Protein AF-A0A6B3FRL1-F1 (afdb_monomer_lite)

Radius of gyration: 15.66 Å; chains: 1; bounding box: 33×40×30 Å

Secondary structure (DSSP, 8-state):
--HHHHHHH--S-PPP------HHHHHHHHHHHHTTSPP--TTS---GGGSS-GGG--GGG----SSEEEEE-TTSPTTS-EEEEEETTEEPP-

Foldseek 3Di:
DDPCVVCVVPVDPDDDDDDDDALVRVLQLQLQLLQQFAQDAVPDDDDPVRGGCHVNDDPVSHDDDPQWDWAAQSNDPRPPGTPPTGGPNHHGDD

Sequence (94 aa):
VTIKDAAGLYPFENTLEARLITGAQLKDYLEYSARYYVRTAAGGPVDTAKLTNADGIPDYNYDAVSGVTYEIDIAQPAGSRIVGLSFEGKAIDP

Structure (mmCIF, N/CA/C/O backbone):
data_AF-A0A6B3FRL1-F1
#
_entry.id   AF-A0A6B3FRL1-F1
#
loop_
_atom_site.group_PDB
_atom_site.id
_atom_site.type_symbol
_atom_site.label_atom_id
_atom_site.label_alt_id
_atom_site.label_comp_id
_atom_site.label_asym_id
_atom_site.label_entity_id
_atom_site.label_seq_id
_atom_site.pdbx_PDB_ins_code
_atom_site.Cartn_x
_atom_site.Cartn_y
_atom_site.Cartn_z
_atom_site.occupancy
_atom_site.B_iso_or_equiv
_atom_site.auth_seq_id
_atom_site.auth_comp_id
_atom_site.auth_asym_id
_atom_site.auth_atom_id
_atom_site.pdbx_PDB_model_num
ATOM 1 N N . VAL A 1 1 ? 13.780 17.130 15.580 1.00 79.00 1 VAL A N 1
ATOM 2 C CA . VAL A 1 1 ? 12.567 17.380 14.778 1.00 79.00 1 VAL A CA 1
ATOM 3 C C . VAL A 1 1 ? 12.308 18.874 14.768 1.00 79.00 1 VAL A C 1
ATOM 5 O O . VAL A 1 1 ? 12.106 19.457 15.826 1.00 79.00 1 VAL A O 1
ATOM 8 N N . THR A 1 2 ? 12.406 19.493 13.599 1.00 90.88 2 THR A N 1
ATOM 9 C CA . THR A 1 2 ? 12.194 20.923 13.338 1.00 90.88 2 THR A CA 1
ATOM 10 C C . THR A 1 2 ? 10.958 21.128 12.453 1.00 90.88 2 THR A C 1
ATOM 12 O O . THR A 1 2 ? 10.456 20.172 11.865 1.00 90.88 2 THR A O 1
ATOM 15 N N . ILE A 1 3 ? 10.481 22.373 12.301 1.00 84.56 3 ILE A N 1
ATOM 16 C CA . ILE A 1 3 ? 9.394 22.698 11.350 1.00 84.56 3 ILE A CA 1
ATOM 17 C C . ILE A 1 3 ? 9.780 22.282 9.922 1.00 84.56 3 ILE A C 1
ATOM 19 O O . ILE A 1 3 ? 8.949 21.764 9.184 1.00 84.56 3 ILE A O 1
ATOM 23 N N . LYS A 1 4 ? 11.057 22.444 9.553 1.00 87.12 4 LYS A N 1
ATOM 24 C CA . LYS A 1 4 ? 11.588 22.005 8.259 1.00 87.12 4 LYS A CA 1
ATOM 25 C C . LYS A 1 4 ? 11.528 20.483 8.103 1.00 87.12 4 LYS A C 1
ATOM 27 O O . LYS A 1 4 ? 11.191 20.016 7.023 1.00 87.12 4 LYS A O 1
ATOM 32 N N . ASP A 1 5 ? 11.818 19.728 9.163 1.00 87.31 5 ASP A N 1
ATOM 33 C CA . ASP A 1 5 ? 11.735 18.261 9.129 1.00 87.31 5 ASP A CA 1
ATOM 34 C C . ASP A 1 5 ? 10.279 17.803 8.947 1.00 87.31 5 ASP A C 1
ATOM 36 O O . ASP A 1 5 ? 10.011 16.901 8.161 1.00 87.31 5 ASP A O 1
ATOM 40 N N . ALA A 1 6 ? 9.330 18.458 9.629 1.00 79.69 6 ALA A N 1
ATOM 41 C CA . ALA A 1 6 ? 7.904 18.156 9.504 1.00 79.69 6 ALA A CA 1
ATOM 42 C C . ALA A 1 6 ? 7.355 18.505 8.107 1.00 79.69 6 ALA A C 1
ATOM 44 O O . ALA A 1 6 ? 6.694 17.678 7.485 1.00 79.69 6 ALA A O 1
ATOM 45 N N . A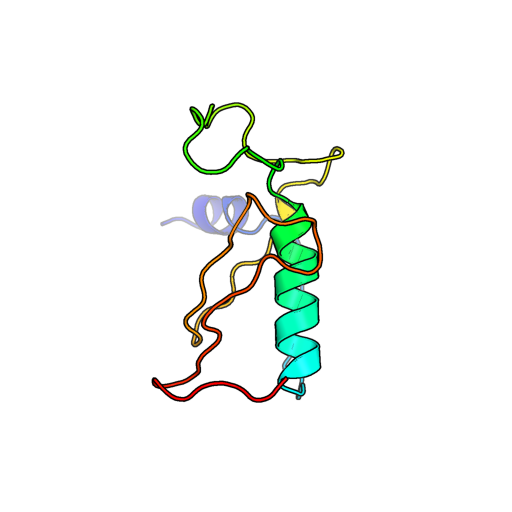LA A 1 7 ? 7.680 19.692 7.584 1.00 78.44 7 ALA A N 1
ATOM 46 C CA . ALA A 1 7 ? 7.277 20.115 6.240 1.00 78.44 7 ALA A CA 1
ATOM 47 C C . ALA A 1 7 ? 7.951 19.286 5.132 1.00 78.44 7 ALA A C 1
ATOM 49 O O . ALA A 1 7 ? 7.366 19.065 4.077 1.00 78.44 7 ALA A O 1
ATOM 50 N N . GLY A 1 8 ? 9.174 18.801 5.372 1.00 83.19 8 GLY A N 1
ATOM 51 C CA . GLY A 1 8 ? 9.861 17.881 4.467 1.00 83.19 8 GLY A CA 1
ATOM 52 C C . GLY A 1 8 ? 9.235 16.484 4.427 1.00 83.19 8 GLY A C 1
ATOM 53 O O . GLY A 1 8 ? 9.355 15.807 3.411 1.00 83.19 8 GLY A O 1
ATOM 54 N N . LEU A 1 9 ? 8.561 16.063 5.502 1.00 85.94 9 LEU A N 1
ATOM 55 C CA . LEU A 1 9 ? 7.876 14.771 5.574 1.00 85.94 9 LEU A CA 1
ATOM 56 C C . LEU A 1 9 ? 6.505 14.794 4.883 1.00 85.94 9 LEU A C 1
ATOM 58 O O . LEU A 1 9 ? 6.132 13.812 4.248 1.00 85.94 9 LEU A O 1
ATOM 62 N N . TYR A 1 10 ? 5.760 15.894 5.007 1.00 86.38 10 TYR A N 1
ATOM 63 C CA . TYR A 1 10 ? 4.426 16.036 4.421 1.00 86.38 10 TYR A CA 1
ATOM 64 C C . TYR A 1 10 ? 4.322 17.370 3.664 1.00 86.38 10 TYR A C 1
ATOM 66 O O . TYR A 1 10 ? 3.879 18.373 4.225 1.00 86.38 10 TYR A O 1
ATOM 74 N N . PRO A 1 11 ? 4.771 17.412 2.398 1.00 87.19 11 PRO A N 1
ATOM 75 C CA . PRO A 1 11 ? 4.895 18.659 1.645 1.00 87.19 11 PRO A CA 1
ATOM 76 C C . PRO A 1 11 ? 3.571 19.151 1.043 1.00 87.19 11 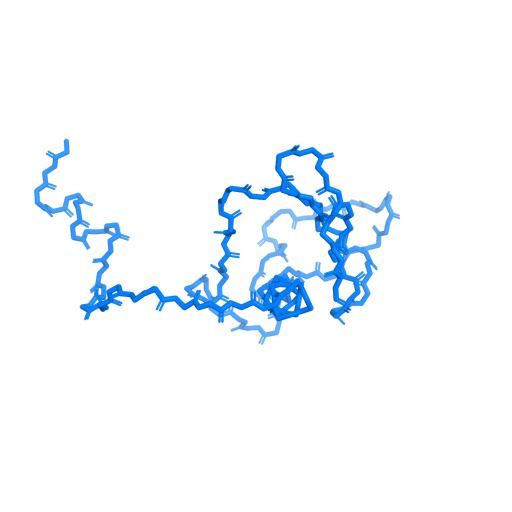PRO A C 1
ATOM 78 O O . PRO A 1 11 ? 3.525 20.245 0.485 1.00 87.19 11 PRO A O 1
ATOM 81 N N . PHE A 1 12 ? 2.509 18.344 1.113 1.00 89.06 12 PHE A N 1
ATOM 82 C CA . PHE A 1 12 ? 1.208 18.650 0.525 1.00 89.06 12 PHE A CA 1
ATOM 83 C C . PHE A 1 12 ? 0.239 19.198 1.574 1.00 89.06 12 PHE A C 1
ATOM 85 O O . PHE A 1 12 ? 0.157 18.683 2.684 1.00 89.06 12 PHE A O 1
ATOM 92 N N . GLU A 1 13 ? -0.562 20.194 1.206 1.00 91.31 13 GLU A N 1
ATOM 93 C CA . GLU A 1 13 ? -1.603 20.765 2.072 1.00 91.31 13 GLU A CA 1
ATOM 94 C C . GLU A 1 13 ? -2.882 19.901 2.079 1.00 91.31 13 GLU A C 1
ATOM 96 O O . GLU A 1 13 ? -3.988 20.388 1.853 1.00 91.31 13 GLU A O 1
ATOM 101 N N . ASN A 1 14 ? -2.740 18.591 2.304 1.00 92.25 14 ASN A N 1
ATOM 102 C CA . ASN A 1 14 ? -3.882 17.677 2.355 1.00 92.25 14 ASN A CA 1
ATOM 103 C C . ASN A 1 14 ? -4.629 17.798 3.690 1.00 92.25 14 ASN A C 1
ATOM 105 O O . ASN A 1 14 ? -4.030 17.976 4.752 1.00 92.25 14 ASN A O 1
ATOM 109 N N . THR A 1 15 ? -5.947 17.619 3.651 1.00 94.50 15 THR A N 1
ATOM 110 C CA . THR A 1 15 ? -6.791 17.499 4.847 1.00 94.50 15 THR A CA 1
ATOM 111 C C . THR A 1 15 ? -7.067 16.036 5.185 1.00 94.50 15 THR A C 1
ATOM 113 O O . THR A 1 15 ? -7.128 15.194 4.293 1.00 94.50 15 THR A O 1
ATOM 116 N N . LEU A 1 16 ? -7.295 15.737 6.466 1.00 94.38 16 LEU A N 1
ATOM 117 C CA . LEU A 1 16 ? -7.674 14.399 6.925 1.00 94.38 16 LEU A CA 1
ATOM 118 C C . LEU A 1 16 ? -9.193 14.233 6.989 1.00 94.38 16 LEU A C 1
ATOM 120 O O . LEU A 1 16 ? -9.911 15.143 7.406 1.00 94.38 16 LEU A O 1
ATOM 124 N N .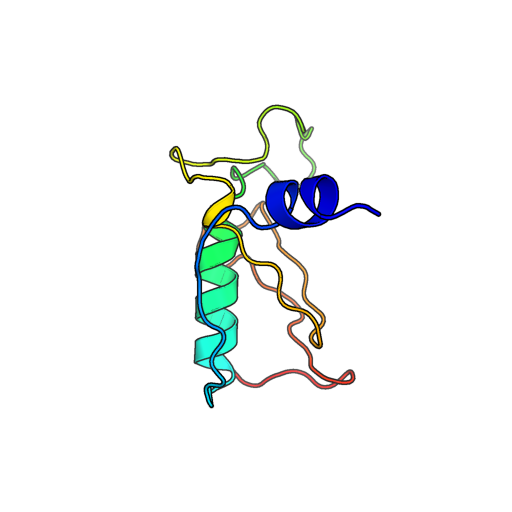 GLU A 1 17 ? -9.668 13.036 6.650 1.00 95.12 17 GLU A N 1
ATOM 125 C CA . GLU A 1 17 ? -11.072 12.660 6.766 1.00 95.12 17 GLU A CA 1
ATOM 126 C C . GLU A 1 17 ? -11.247 11.247 7.320 1.00 95.12 17 GLU A C 1
ATOM 128 O O . GLU A 1 17 ? -10.409 10.371 7.126 1.00 95.12 17 GLU A O 1
ATOM 133 N N . ALA A 1 18 ? -12.372 11.028 8.000 1.00 96.69 18 ALA A N 1
ATOM 134 C CA . ALA A 1 18 ? -12.821 9.701 8.389 1.00 96.69 18 ALA A CA 1
ATOM 135 C C . ALA A 1 18 ? -13.905 9.220 7.416 1.00 96.69 18 ALA A C 1
ATOM 137 O O . ALA A 1 18 ? -14.790 9.987 7.010 1.00 96.69 18 ALA A O 1
ATOM 138 N N . ARG A 1 19 ? -13.842 7.937 7.053 1.00 95.19 19 ARG A N 1
ATOM 139 C CA . ARG A 1 19 ? -14.811 7.263 6.184 1.00 95.19 19 ARG A CA 1
ATOM 140 C C . ARG A 1 19 ? -15.174 5.907 6.773 1.00 95.19 19 ARG A C 1
ATOM 142 O O . ARG A 1 19 ? -14.306 5.194 7.265 1.00 95.19 19 ARG A O 1
ATOM 149 N N . LEU A 1 20 ? -16.459 5.565 6.709 1.00 97.19 20 LEU A N 1
ATOM 150 C CA . LEU A 1 20 ? -16.925 4.208 6.970 1.00 97.19 20 LEU A CA 1
ATOM 151 C C . LEU A 1 20 ? -16.832 3.418 5.663 1.00 97.19 20 LEU A C 1
ATOM 153 O O . LEU A 1 20 ? -17.372 3.862 4.650 1.00 97.19 20 LEU A O 1
ATOM 157 N N . ILE A 1 21 ? -16.156 2.273 5.700 1.00 96.31 21 ILE A N 1
ATOM 158 C CA . ILE A 1 21 ? -15.945 1.395 4.546 1.00 96.31 21 ILE A CA 1
ATOM 159 C C . ILE A 1 21 ? -16.275 -0.053 4.913 1.00 96.31 21 ILE A C 1
ATOM 161 O O . ILE A 1 21 ? -16.200 -0.432 6.084 1.00 96.31 21 ILE A O 1
ATOM 165 N N . THR A 1 22 ? -16.642 -0.860 3.921 1.00 97.75 22 THR A N 1
ATOM 166 C CA . THR A 1 22 ? -16.780 -2.317 4.072 1.00 97.75 22 THR A CA 1
ATOM 167 C C . THR A 1 22 ? -15.419 -3.014 4.004 1.00 97.75 22 THR A C 1
ATOM 169 O O . THR A 1 22 ? -14.418 -2.415 3.599 1.00 97.75 22 THR A O 1
ATOM 172 N N . GLY A 1 23 ? -15.374 -4.301 4.361 1.00 96.81 23 GLY A N 1
ATOM 173 C CA . GLY A 1 23 ? -14.170 -5.115 4.193 1.00 96.81 23 GLY A CA 1
ATOM 174 C C . GLY A 1 23 ? -13.729 -5.226 2.731 1.00 96.81 23 GLY A C 1
ATOM 175 O O . GLY A 1 23 ? -12.541 -5.076 2.450 1.00 96.81 23 GLY A O 1
ATOM 176 N N . ALA A 1 24 ? -14.671 -5.371 1.792 1.00 97.81 24 ALA A N 1
ATOM 177 C CA . ALA A 1 24 ? -14.404 -5.397 0.352 1.00 97.81 24 ALA A CA 1
ATOM 178 C C . ALA A 1 24 ? -13.748 -4.103 -0.097 1.00 97.81 24 ALA A C 1
ATOM 180 O O . ALA A 1 24 ? -12.721 -4.139 -0.759 1.00 97.81 24 ALA A O 1
ATOM 181 N N . GLN A 1 25 ? -14.292 -2.959 0.317 1.00 98.00 25 GLN A N 1
ATOM 182 C CA . GLN A 1 25 ? -13.732 -1.659 -0.043 1.00 98.00 25 GLN A CA 1
ATOM 183 C C . GLN A 1 25 ? -12.316 -1.479 0.509 1.00 98.00 25 GLN A C 1
ATOM 185 O O . GLN A 1 25 ? -11.451 -0.952 -0.189 1.00 98.00 25 GLN A O 1
ATOM 190 N N . LEU A 1 26 ? -12.055 -1.947 1.734 1.00 97.62 26 LEU A N 1
ATOM 191 C CA . LEU A 1 26 ? -10.705 -1.950 2.293 1.00 97.62 26 LEU A CA 1
ATOM 192 C C . LEU A 1 26 ? -9.761 -2.845 1.479 1.00 97.62 26 LEU A C 1
ATOM 194 O O . LEU A 1 26 ? -8.650 -2.427 1.152 1.00 97.62 26 LEU A O 1
ATOM 198 N N . LYS A 1 27 ? -10.193 -4.063 1.136 1.00 97.88 27 LYS A N 1
ATOM 199 C CA . LYS A 1 27 ? -9.402 -4.993 0.323 1.00 97.88 27 LYS A CA 1
ATOM 200 C C . LYS A 1 27 ? -9.123 -4.415 -1.064 1.00 97.88 27 LYS A C 1
ATOM 202 O O . LYS A 1 27 ? -7.977 -4.445 -1.496 1.00 97.88 27 LYS A O 1
ATOM 207 N N . ASP A 1 28 ? -10.121 -3.838 -1.721 1.00 98.25 28 ASP A N 1
ATOM 208 C CA . ASP A 1 28 ? -9.987 -3.213 -3.039 1.00 98.25 28 ASP A CA 1
ATOM 209 C C . ASP A 1 28 ? -9.023 -2.023 -3.008 1.00 98.25 28 ASP A C 1
ATOM 211 O O . ASP A 1 28 ? -8.197 -1.865 -3.908 1.00 98.25 28 ASP A O 1
ATOM 215 N N . TYR A 1 29 ? -9.074 -1.206 -1.953 1.00 97.88 29 TYR A N 1
ATOM 216 C CA . TYR A 1 29 ? -8.134 -0.104 -1.764 1.00 97.88 29 TYR A CA 1
ATOM 217 C C . TYR A 1 29 ? -6.693 -0.598 -1.563 1.00 97.88 29 TYR A C 1
ATOM 219 O O . TYR A 1 29 ? -5.767 -0.088 -2.197 1.00 97.88 29 TYR A O 1
ATOM 227 N N . LEU A 1 30 ? -6.496 -1.638 -0.747 1.00 98.25 30 LEU A N 1
ATOM 228 C CA . LEU A 1 30 ? -5.187 -2.270 -0.566 1.00 98.25 30 LEU A CA 1
ATOM 229 C C . LEU A 1 30 ? -4.664 -2.892 -1.869 1.00 98.25 30 LEU A C 1
ATOM 231 O O . LEU A 1 30 ? -3.493 -2.721 -2.197 1.00 98.25 30 LEU A O 1
ATOM 235 N N . GLU A 1 31 ? -5.519 -3.558 -2.647 1.00 98.44 31 GLU A N 1
ATOM 236 C CA . GLU A 1 31 ? -5.174 -4.092 -3.972 1.00 98.44 31 GLU A CA 1
ATOM 237 C C . GLU A 1 31 ? -4.794 -2.979 -4.956 1.00 98.44 31 GLU A C 1
ATOM 239 O O . GLU A 1 31 ? -3.830 -3.108 -5.718 1.00 98.44 31 GLU A O 1
ATOM 244 N N . TYR A 1 32 ? -5.520 -1.857 -4.922 1.00 98.31 32 TYR A N 1
ATOM 245 C CA . TYR A 1 32 ? -5.219 -0.685 -5.735 1.00 98.31 32 TYR A CA 1
ATOM 246 C C . TYR A 1 32 ? -3.857 -0.082 -5.380 1.00 98.31 32 TYR A C 1
ATOM 248 O O . TYR A 1 32 ? -3.095 0.236 -6.298 1.00 98.31 32 TYR A O 1
ATOM 256 N N . SER A 1 33 ? -3.545 0.047 -4.087 1.00 98.38 33 SER A N 1
ATOM 257 C CA . SER A 1 33 ? -2.242 0.509 -3.592 1.00 98.38 33 SER A CA 1
ATOM 258 C C . SER A 1 33 ? -1.121 -0.469 -3.969 1.00 98.38 33 SER A C 1
ATOM 260 O O . SER A 1 33 ? -0.078 -0.078 -4.497 1.00 98.38 33 SER A O 1
ATOM 262 N N . ALA A 1 34 ? -1.365 -1.776 -3.823 1.00 98.38 34 ALA A N 1
ATOM 263 C CA . ALA A 1 34 ? -0.390 -2.829 -4.092 1.00 98.38 34 ALA A CA 1
ATOM 264 C C . ALA A 1 34 ? 0.089 -2.883 -5.549 1.00 98.38 34 ALA A C 1
ATOM 266 O O . ALA A 1 34 ? 1.143 -3.469 -5.802 1.00 98.38 34 ALA A O 1
ATOM 267 N N . ARG A 1 35 ? -0.620 -2.265 -6.510 1.00 97.88 35 ARG A N 1
ATOM 268 C CA . ARG A 1 35 ? -0.154 -2.094 -7.905 1.00 97.88 35 ARG A CA 1
ATOM 269 C C . ARG A 1 35 ? 1.196 -1.393 -8.002 1.00 97.88 35 ARG A C 1
ATOM 271 O O . ARG A 1 35 ? 1.887 -1.607 -8.986 1.00 97.88 35 ARG A O 1
ATOM 278 N N . TYR A 1 36 ? 1.568 -0.609 -6.992 1.00 98.44 36 TYR A N 1
ATOM 279 C CA . TYR A 1 36 ? 2.854 0.078 -6.892 1.00 98.44 36 TYR A CA 1
ATOM 280 C C . TYR A 1 36 ? 4.067 -0.839 -7.120 1.00 98.44 36 TYR A C 1
ATOM 282 O O . TYR A 1 36 ? 5.074 -0.407 -7.684 1.00 98.44 36 TYR A O 1
ATOM 290 N N . TYR A 1 37 ? 3.966 -2.111 -6.723 1.00 97.44 37 TYR A N 1
ATOM 291 C CA . TYR A 1 37 ? 5.055 -3.074 -6.856 1.00 97.44 37 TYR A CA 1
ATOM 292 C C . TYR A 1 37 ? 5.111 -3.743 -8.233 1.00 97.44 37 TYR A C 1
ATOM 294 O O . TYR A 1 37 ? 4.101 -4.224 -8.767 1.00 97.44 37 TYR A O 1
ATOM 302 N N . VAL A 1 38 ? 6.321 -3.861 -8.778 1.00 96.75 38 VAL A N 1
ATOM 303 C CA . VAL A 1 38 ? 6.601 -4.638 -9.988 1.00 96.75 38 VAL A CA 1
ATOM 304 C C . VAL A 1 38 ? 6.348 -6.113 -9.693 1.00 96.75 38 VAL A C 1
ATOM 306 O O . VAL A 1 38 ? 6.771 -6.639 -8.666 1.00 96.75 38 VAL A O 1
ATOM 309 N N . ARG A 1 39 ? 5.637 -6.798 -10.596 1.00 95.56 39 ARG A N 1
ATOM 310 C CA . ARG A 1 39 ? 5.360 -8.228 -10.440 1.00 95.56 39 ARG A CA 1
ATOM 311 C C . ARG A 1 39 ? 6.652 -9.030 -10.597 1.00 95.56 39 ARG A C 1
ATOM 313 O O . ARG A 1 39 ? 7.275 -8.985 -11.656 1.00 95.56 39 ARG A O 1
ATOM 320 N N . THR A 1 40 ? 7.009 -9.815 -9.587 1.00 93.62 40 THR A N 1
ATOM 321 C CA . THR A 1 40 ? 8.203 -10.675 -9.604 1.00 93.62 40 THR A CA 1
ATOM 322 C C . THR A 1 40 ? 7.810 -12.143 -9.538 1.00 93.62 40 THR A C 1
ATOM 324 O O . THR A 1 40 ? 6.855 -12.498 -8.859 1.00 93.62 40 THR A O 1
ATOM 327 N N . ALA A 1 41 ? 8.540 -13.026 -10.216 1.00 92.69 41 ALA A N 1
ATOM 328 C CA . ALA A 1 41 ? 8.261 -14.458 -10.133 1.00 92.69 41 ALA A CA 1
ATOM 329 C C . ALA A 1 41 ? 8.468 -14.989 -8.701 1.00 92.69 41 ALA A C 1
ATOM 331 O O . ALA A 1 41 ? 9.450 -14.640 -8.043 1.00 92.69 41 ALA A O 1
ATOM 332 N N . ALA A 1 42 ? 7.571 -15.866 -8.242 1.00 93.50 42 ALA A N 1
ATOM 333 C CA . ALA A 1 42 ? 7.713 -16.532 -6.950 1.00 93.50 42 ALA A CA 1
ATOM 334 C C . ALA A 1 42 ? 9.031 -17.327 -6.891 1.00 93.50 42 ALA A C 1
ATOM 336 O O . ALA A 1 42 ? 9.365 -18.056 -7.825 1.00 93.50 42 ALA A O 1
ATOM 337 N N . GLY A 1 43 ? 9.790 -17.164 -5.803 1.00 89.75 43 GLY A N 1
ATOM 338 C CA . GLY A 1 43 ? 11.097 -17.810 -5.615 1.00 89.75 43 GLY A CA 1
ATOM 339 C C . GLY A 1 43 ? 12.221 -17.291 -6.523 1.00 89.75 43 GLY A C 1
ATOM 340 O O . GLY A 1 43 ? 13.339 -17.798 -6.450 1.00 89.75 43 GLY A O 1
ATOM 341 N N . GLY A 1 44 ? 11.947 -16.297 -7.375 1.00 86.44 44 GLY A N 1
ATOM 342 C CA . GLY A 1 44 ? 12.952 -15.639 -8.202 1.00 86.44 44 GLY A CA 1
ATOM 343 C C . GLY A 1 44 ? 13.761 -14.590 -7.429 1.00 86.44 44 GLY A C 1
ATOM 344 O O . GLY A 1 44 ? 13.348 -14.149 -6.354 1.00 86.44 44 GLY A O 1
ATOM 345 N N . PRO A 1 45 ? 14.914 -14.156 -7.968 1.00 88.50 45 PRO A N 1
ATOM 346 C CA . PRO A 1 45 ? 15.662 -13.045 -7.395 1.00 88.50 45 PRO A CA 1
ATOM 347 C C . PRO A 1 45 ? 14.839 -11.750 -7.463 1.00 88.50 45 PRO A C 1
ATOM 349 O O . PRO A 1 45 ? 14.231 -11.444 -8.489 1.00 88.50 45 PRO A O 1
ATOM 352 N N . VAL A 1 46 ? 14.861 -10.976 -6.378 1.00 88.88 46 VAL A N 1
ATOM 353 C CA . VAL A 1 46 ? 14.202 -9.667 -6.289 1.00 88.88 46 VAL A CA 1
ATOM 354 C C . VAL A 1 46 ? 15.262 -8.573 -6.378 1.00 88.88 46 VAL A C 1
ATOM 356 O O . VAL A 1 46 ? 16.130 -8.471 -5.513 1.00 88.88 46 VAL A O 1
ATOM 359 N N . ASP A 1 47 ? 15.186 -7.748 -7.423 1.00 92.00 47 ASP A N 1
ATOM 360 C CA . ASP A 1 47 ? 15.985 -6.526 -7.549 1.00 92.00 47 ASP A CA 1
ATOM 361 C C . ASP A 1 47 ? 15.248 -5.379 -6.847 1.00 92.00 47 ASP A C 1
ATOM 363 O O . ASP A 1 47 ? 14.312 -4.792 -7.394 1.00 92.00 47 ASP A O 1
ATOM 367 N N . THR A 1 48 ? 15.656 -5.068 -5.616 1.00 91.00 48 THR A N 1
ATOM 368 C CA . THR A 1 48 ? 15.009 -4.037 -4.793 1.00 91.00 48 THR A CA 1
ATOM 369 C C . THR A 1 48 ? 15.103 -2.640 -5.402 1.00 91.00 48 THR A C 1
ATOM 371 O O . THR A 1 48 ? 14.237 -1.814 -5.129 1.00 91.00 48 THR A O 1
ATOM 374 N N . ALA A 1 49 ? 16.084 -2.380 -6.275 1.00 94.44 49 ALA A N 1
ATOM 375 C CA . ALA A 1 49 ? 16.227 -1.092 -6.953 1.00 94.44 49 ALA A CA 1
ATOM 376 C C . ALA A 1 49 ? 15.186 -0.870 -8.065 1.00 94.44 49 ALA A C 1
ATOM 378 O O . ALA A 1 49 ? 15.044 0.249 -8.551 1.00 94.44 49 ALA A O 1
ATOM 379 N N . LYS A 1 50 ? 14.471 -1.922 -8.484 1.00 93.00 50 LYS A N 1
ATOM 380 C CA . LYS A 1 50 ? 13.439 -1.879 -9.538 1.00 93.00 50 LYS A CA 1
ATOM 381 C C . LYS A 1 50 ? 12.083 -2.393 -9.060 1.00 93.00 50 LYS A C 1
ATOM 383 O O . LYS A 1 50 ? 11.224 -2.712 -9.875 1.00 93.00 50 LYS A O 1
ATOM 388 N N . LEU A 1 51 ? 11.914 -2.555 -7.750 1.00 95.62 51 LEU A N 1
ATOM 389 C CA . LEU A 1 51 ? 10.755 -3.235 -7.181 1.00 95.62 51 LEU A CA 1
ATOM 390 C C . LEU A 1 51 ? 9.501 -2.354 -7.151 1.00 95.62 51 LEU A C 1
ATOM 392 O O . LEU A 1 51 ? 8.386 -2.867 -7.110 1.00 95.62 51 LEU A O 1
ATOM 396 N N . THR A 1 52 ? 9.682 -1.042 -7.150 1.00 97.25 52 THR A N 1
ATOM 397 C CA . THR A 1 52 ? 8.629 -0.047 -6.964 1.00 97.25 52 THR A CA 1
ATOM 398 C C . THR A 1 52 ? 8.326 0.701 -8.256 1.00 97.25 52 THR A C 1
ATOM 400 O O . THR A 1 52 ? 8.970 0.480 -9.283 1.00 97.25 52 THR A O 1
ATOM 403 N N . ASN A 1 53 ? 7.341 1.601 -8.207 1.00 97.25 53 ASN A N 1
ATOM 404 C CA . ASN A 1 53 ? 6.971 2.465 -9.328 1.00 97.25 53 ASN A CA 1
ATOM 405 C C . ASN A 1 53 ? 6.566 1.689 -10.591 1.00 97.25 53 ASN A C 1
ATOM 407 O O . ASN A 1 53 ? 6.817 2.143 -11.713 1.00 97.25 53 ASN A O 1
ATOM 411 N N . ALA A 1 54 ? 5.935 0.522 -10.420 1.00 97.19 54 ALA A N 1
ATOM 412 C CA . ALA A 1 54 ? 5.400 -0.252 -11.535 1.00 97.19 54 ALA A CA 1
ATOM 413 C C . ALA A 1 54 ? 4.490 0.624 -12.402 1.00 97.19 54 ALA A C 1
ATOM 415 O O . ALA A 1 54 ? 3.738 1.447 -11.884 1.00 97.19 54 ALA A O 1
ATOM 416 N N . ASP A 1 55 ? 4.603 0.485 -13.722 1.00 95.50 55 ASP A N 1
ATOM 417 C CA . ASP A 1 55 ? 3.855 1.278 -14.705 1.00 95.50 55 ASP A CA 1
ATOM 418 C C . ASP A 1 55 ? 3.964 2.807 -14.506 1.00 95.50 55 ASP A C 1
ATOM 420 O O . ASP A 1 55 ? 3.078 3.565 -14.898 1.00 95.50 55 ASP A O 1
ATOM 424 N N . GLY A 1 56 ? 5.056 3.276 -13.891 1.00 96.75 56 GLY A N 1
ATOM 425 C CA . GLY A 1 56 ? 5.281 4.694 -13.616 1.00 96.75 56 GLY A CA 1
ATOM 426 C C . GLY A 1 56 ? 4.431 5.255 -12.474 1.00 96.75 56 GLY A C 1
ATOM 427 O O . GLY A 1 56 ? 4.270 6.473 -12.394 1.00 96.75 56 GLY A O 1
ATOM 428 N N . ILE A 1 57 ? 3.881 4.404 -11.597 1.00 97.62 57 ILE A N 1
ATOM 429 C CA . ILE A 1 57 ? 3.107 4.843 -10.429 1.00 97.62 57 ILE A CA 1
ATOM 430 C C . ILE A 1 57 ? 4.008 5.678 -9.494 1.00 97.62 57 ILE A C 1
ATOM 432 O O . ILE A 1 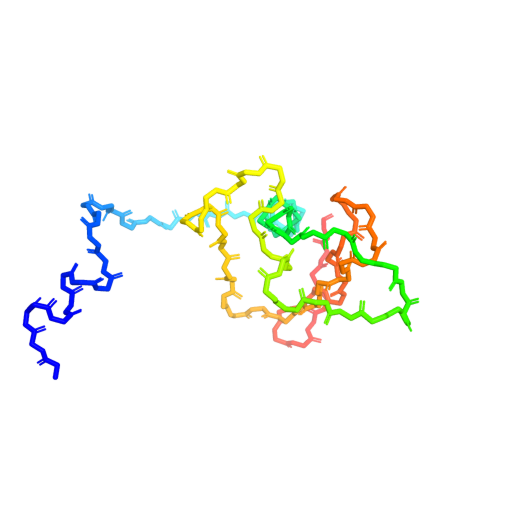57 ? 5.036 5.179 -9.024 1.00 97.62 57 ILE A O 1
ATOM 436 N N . PRO A 1 58 ? 3.643 6.938 -9.195 1.00 96.50 58 PRO A N 1
ATOM 437 C CA . PRO A 1 58 ? 4.386 7.772 -8.253 1.00 96.50 58 PRO A CA 1
ATOM 438 C C . PRO A 1 58 ? 4.320 7.242 -6.817 1.00 96.50 58 PRO A C 1
ATOM 440 O O . PRO A 1 58 ? 3.301 6.688 -6.412 1.00 96.50 58 PRO A O 1
ATOM 443 N N . ASP A 1 59 ? 5.366 7.490 -6.024 1.00 95.19 59 ASP A N 1
ATOM 444 C CA . ASP A 1 59 ? 5.464 6.997 -4.637 1.00 95.19 59 ASP A CA 1
ATOM 445 C C . ASP A 1 59 ? 4.310 7.458 -3.742 1.00 95.19 59 ASP A C 1
ATOM 447 O O . ASP A 1 59 ? 3.826 6.696 -2.914 1.00 95.19 59 ASP A O 1
ATOM 451 N N . TYR A 1 60 ? 3.819 8.683 -3.943 1.00 94.50 60 TYR A N 1
ATOM 452 C CA . TYR A 1 60 ? 2.711 9.242 -3.162 1.00 94.50 60 TYR A CA 1
ATOM 453 C C . TYR A 1 60 ? 1.351 8.573 -3.428 1.00 94.50 60 TYR A C 1
ATOM 455 O O . TYR A 1 60 ? 0.385 8.904 -2.753 1.00 94.50 60 TYR A O 1
ATOM 463 N N . ASN A 1 61 ? 1.255 7.674 -4.416 1.00 96.50 61 ASN A N 1
ATOM 464 C CA . ASN A 1 61 ? 0.055 6.873 -4.690 1.00 96.50 61 ASN A CA 1
ATOM 465 C C . ASN A 1 61 ? 0.125 5.465 -4.074 1.00 96.50 61 ASN A C 1
ATOM 467 O O . ASN A 1 61 ? -0.766 4.650 -4.323 1.00 96.50 61 ASN A O 1
ATOM 471 N N . TYR A 1 62 ? 1.188 5.156 -3.327 1.00 97.69 62 TYR A N 1
ATOM 472 C CA . TYR A 1 62 ? 1.254 3.966 -2.494 1.00 97.69 62 TYR A CA 1
ATOM 473 C C . TYR A 1 62 ? 0.865 4.316 -1.061 1.00 97.69 62 TYR A C 1
ATOM 475 O O . TYR A 1 62 ? 1.519 5.123 -0.402 1.00 97.69 62 TYR A O 1
ATOM 483 N N . ASP A 1 63 ? -0.163 3.636 -0.573 1.00 97.06 63 ASP A N 1
ATOM 484 C CA . ASP A 1 63 ? -0.643 3.744 0.795 1.00 97.06 63 ASP A CA 1
ATOM 485 C C . ASP A 1 63 ? -0.408 2.440 1.561 1.00 97.06 63 ASP A C 1
ATOM 487 O O . ASP A 1 63 ? -0.723 1.344 1.083 1.00 97.06 63 ASP A O 1
ATOM 491 N N . ALA A 1 64 ? 0.102 2.572 2.786 1.00 94.81 64 ALA A N 1
ATOM 492 C CA . ALA A 1 64 ? 0.165 1.498 3.769 1.00 94.81 64 ALA A CA 1
ATOM 493 C C . ALA A 1 64 ? -0.910 1.729 4.837 1.00 94.81 64 ALA A C 1
ATOM 495 O O . ALA A 1 64 ? -0.990 2.811 5.422 1.00 94.81 64 ALA A O 1
ATOM 496 N N . VAL A 1 65 ? -1.726 0.710 5.114 1.00 96.25 65 VAL A N 1
ATOM 497 C CA . VAL A 1 65 ? -2.821 0.823 6.085 1.00 96.25 65 VAL A CA 1
ATOM 498 C C . VAL A 1 65 ? -2.383 0.244 7.422 1.00 96.25 65 VAL A C 1
ATOM 500 O O . VAL A 1 65 ? -2.025 -0.926 7.527 1.00 96.25 65 VAL A O 1
ATOM 503 N N . SER A 1 66 ? -2.445 1.070 8.462 1.00 96.25 66 SER A N 1
ATOM 504 C CA . SER A 1 66 ? -2.208 0.649 9.844 1.00 96.25 66 SER A CA 1
ATOM 505 C C . SER A 1 66 ? -3.502 0.167 10.511 1.00 96.25 66 SER A C 1
ATOM 507 O O . SER A 1 66 ? -4.595 0.605 10.158 1.00 96.25 66 SER A O 1
ATOM 509 N N . GLY A 1 67 ? -3.375 -0.720 11.500 1.00 96.25 67 GLY A N 1
ATOM 510 C CA . GLY A 1 67 ? -4.490 -1.281 12.275 1.00 96.25 67 GLY A CA 1
ATOM 511 C C . GLY A 1 67 ? -4.990 -2.638 11.776 1.00 96.25 67 GLY A C 1
ATOM 512 O O . GLY A 1 67 ? -5.650 -3.351 12.526 1.00 96.25 67 GLY A O 1
ATOM 513 N N . VAL A 1 68 ? -4.618 -3.035 10.559 1.00 97.31 68 VAL A N 1
ATOM 514 C CA . VAL A 1 68 ? -4.878 -4.365 9.995 1.00 97.31 68 VAL A CA 1
ATOM 515 C C . VAL A 1 68 ? -3.571 -5.099 9.715 1.00 97.31 68 VAL A C 1
ATOM 517 O O . VAL A 1 68 ? -2.516 -4.484 9.582 1.00 97.31 68 VAL A O 1
ATOM 520 N N . THR A 1 69 ? -3.636 -6.424 9.636 1.00 98.00 69 THR A N 1
ATOM 521 C CA . THR A 1 69 ? -2.525 -7.277 9.194 1.00 98.00 69 THR A CA 1
ATOM 522 C C . THR A 1 69 ? -2.875 -7.880 7.844 1.00 98.00 69 THR A C 1
ATOM 524 O O . THR A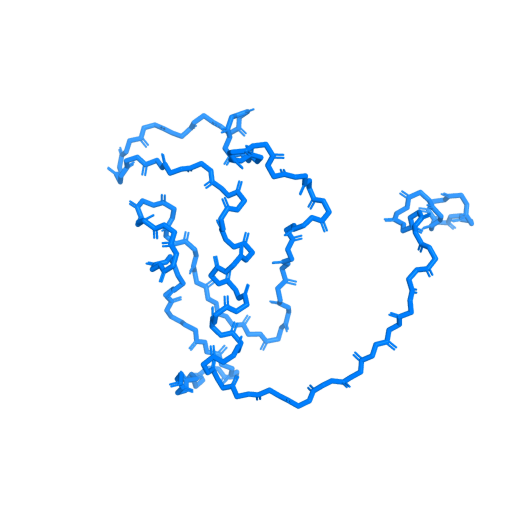 1 69 ? -4.002 -8.328 7.653 1.00 98.00 69 THR A O 1
ATOM 527 N N . TYR A 1 70 ? -1.926 -7.869 6.915 1.00 97.62 70 TYR A N 1
ATOM 528 C CA . TYR A 1 70 ? -2.051 -8.442 5.579 1.00 97.62 70 TYR A CA 1
ATOM 529 C C . TYR A 1 70 ? -0.656 -8.678 4.992 1.00 97.62 70 TYR A C 1
ATOM 531 O O . TYR A 1 70 ? 0.318 -8.057 5.423 1.00 97.62 70 TYR A O 1
ATOM 539 N N . GLU A 1 71 ? -0.569 -9.539 3.985 1.00 97.44 71 GLU A N 1
ATOM 540 C CA . GLU A 1 71 ? 0.625 -9.688 3.151 1.00 97.44 71 GLU A CA 1
ATOM 541 C C . GLU A 1 71 ? 0.313 -9.233 1.720 1.00 97.44 71 GLU A C 1
ATOM 543 O O . GLU A 1 71 ? -0.829 -9.323 1.259 1.00 97.44 71 GLU A O 1
ATOM 548 N N . ILE A 1 72 ? 1.337 -8.741 1.019 1.00 97.25 72 ILE A N 1
ATOM 549 C CA . ILE A 1 72 ? 1.265 -8.395 -0.403 1.00 97.25 72 ILE A CA 1
ATOM 550 C C . ILE A 1 72 ? 2.075 -9.434 -1.183 1.00 97.25 72 ILE A C 1
ATOM 552 O O . ILE A 1 72 ? 3.303 -9.356 -1.240 1.00 97.25 72 ILE A O 1
ATOM 556 N N . ASP A 1 73 ? 1.396 -10.391 -1.813 1.00 97.00 73 ASP A N 1
ATOM 557 C CA . ASP A 1 73 ? 2.025 -11.345 -2.728 1.00 97.00 73 ASP A CA 1
ATOM 558 C C . ASP A 1 73 ? 2.231 -10.696 -4.105 1.00 97.00 73 ASP A C 1
ATOM 560 O O . ASP A 1 73 ? 1.381 -10.735 -4.999 1.00 97.00 73 ASP A O 1
ATOM 564 N N . ILE A 1 74 ? 3.402 -10.089 -4.289 1.00 95.88 74 ILE A N 1
ATOM 565 C CA . ILE A 1 74 ? 3.797 -9.434 -5.543 1.00 95.88 74 ILE A CA 1
ATOM 566 C C . ILE A 1 74 ? 4.045 -10.414 -6.703 1.00 95.88 74 ILE A C 1
ATOM 568 O O . ILE A 1 74 ? 4.272 -9.963 -7.829 1.00 95.88 74 ILE A O 1
ATOM 572 N N . ALA A 1 75 ? 3.977 -11.733 -6.480 1.00 96.31 75 ALA A N 1
ATOM 573 C CA . ALA A 1 75 ? 3.980 -12.717 -7.562 1.00 96.31 75 ALA A CA 1
ATOM 574 C C . ALA A 1 75 ? 2.602 -12.888 -8.217 1.00 96.31 75 ALA A C 1
ATOM 576 O O . ALA A 1 75 ? 2.518 -13.324 -9.377 1.00 96.31 75 ALA A O 1
ATOM 577 N N . GLN A 1 76 ? 1.527 -12.484 -7.537 1.00 97.69 76 GLN A N 1
ATOM 578 C CA . GLN A 1 76 ? 0.180 -12.467 -8.099 1.00 97.69 76 GLN A CA 1
ATOM 579 C C . GLN A 1 76 ? -0.032 -11.277 -9.049 1.00 97.69 76 GLN A C 1
ATOM 581 O O . GLN A 1 76 ? 0.634 -10.233 -8.939 1.00 97.69 76 GLN A O 1
ATOM 586 N N . PRO A 1 77 ? -0.955 -11.409 -10.021 1.00 97.00 77 PRO A N 1
ATOM 587 C CA . PRO A 1 77 ? -1.422 -10.258 -10.785 1.00 97.00 77 PRO A CA 1
ATOM 588 C C . PRO A 1 77 ? -2.018 -9.187 -9.857 1.00 97.00 77 PRO A C 1
ATOM 590 O O . PRO A 1 77 ? -2.552 -9.489 -8.791 1.00 97.00 77 PRO A O 1
ATOM 593 N N . ALA A 1 78 ? -1.927 -7.923 -10.276 1.00 96.94 78 ALA A N 1
ATOM 594 C CA . ALA A 1 78 ? -2.608 -6.821 -9.602 1.00 96.94 78 ALA A CA 1
ATOM 595 C C . ALA A 1 78 ? -4.113 -7.111 -9.446 1.00 96.94 78 ALA A C 1
ATOM 597 O O . ALA A 1 78 ? -4.736 -7.615 -10.381 1.00 96.94 78 ALA A O 1
ATOM 598 N N . GLY A 1 79 ? -4.684 -6.787 -8.282 1.00 97.12 79 GLY A N 1
ATOM 599 C CA . GLY A 1 79 ? -6.069 -7.128 -7.937 1.00 97.12 79 GLY A CA 1
ATOM 600 C C . GLY A 1 79 ? -6.228 -8.482 -7.237 1.00 97.12 79 GLY A C 1
ATOM 601 O O . GLY A 1 79 ? -7.345 -8.871 -6.900 1.00 97.12 79 GLY A O 1
ATOM 602 N N . SER A 1 80 ? -5.145 -9.236 -7.039 1.00 97.75 80 SER A N 1
ATOM 603 C CA . SER A 1 80 ? -5.154 -10.509 -6.305 1.00 97.75 80 SER A CA 1
ATOM 604 C C . SER A 1 80 ? -3.910 -10.694 -5.429 1.00 97.75 80 SER A C 1
ATOM 606 O O . SER A 1 80 ? -3.446 -11.818 -5.254 1.00 97.75 80 SER A O 1
ATOM 608 N N . ARG A 1 81 ? -3.333 -9.601 -4.921 1.00 98.12 81 ARG A N 1
ATOM 609 C CA . ARG A 1 81 ? -2.084 -9.598 -4.144 1.00 98.12 81 ARG A CA 1
ATOM 610 C C . ARG A 1 81 ? -2.305 -9.654 -2.635 1.00 98.12 81 ARG A C 1
ATOM 612 O O . ARG A 1 81 ? -1.401 -10.081 -1.925 1.00 98.12 81 ARG A O 1
ATOM 619 N N . ILE A 1 82 ? -3.451 -9.202 -2.130 1.00 98.12 82 ILE A N 1
ATOM 620 C CA . ILE A 1 82 ? -3.691 -9.070 -0.690 1.00 98.12 82 ILE A CA 1
ATOM 621 C C . ILE A 1 82 ? -4.163 -10.398 -0.108 1.00 98.12 82 ILE A C 1
ATOM 623 O O . ILE A 1 82 ? -5.252 -10.883 -0.431 1.00 98.12 82 ILE A O 1
ATOM 627 N N . VAL A 1 83 ? -3.361 -10.960 0.797 1.00 97.06 83 VAL A N 1
ATOM 628 C CA . VAL A 1 83 ? -3.660 -12.215 1.500 1.00 97.06 83 VAL A CA 1
ATOM 629 C C . VAL A 1 83 ? -3.643 -12.019 3.016 1.00 97.06 83 VAL A C 1
ATOM 631 O O . VAL A 1 83 ? -2.974 -11.131 3.541 1.00 97.06 83 VAL A O 1
ATOM 634 N N . GLY A 1 84 ? -4.422 -12.834 3.733 1.00 96.75 84 GLY A N 1
ATOM 635 C CA . GLY A 1 84 ? -4.432 -12.835 5.201 1.00 96.75 84 GLY A CA 1
ATOM 636 C C . GLY A 1 84 ? -4.983 -11.564 5.860 1.00 96.75 84 GLY A C 1
ATOM 637 O O . GLY A 1 84 ? -4.648 -11.302 7.014 1.00 96.75 84 GLY A O 1
ATOM 638 N N . LEU A 1 85 ? -5.814 -10.780 5.157 1.00 97.62 85 LEU A N 1
ATOM 639 C CA . LEU A 1 85 ? -6.365 -9.529 5.684 1.00 97.62 85 LEU A CA 1
ATOM 640 C C . LEU A 1 85 ? -7.170 -9.764 6.973 1.00 97.62 85 LEU A C 1
ATOM 642 O O . LEU A 1 85 ? -8.192 -10.455 6.980 1.00 97.62 85 LEU A O 1
ATOM 646 N N . SER A 1 86 ? -6.711 -9.162 8.067 1.00 98.06 86 SER A N 1
ATOM 647 C CA . SER A 1 86 ? -7.305 -9.324 9.391 1.00 98.06 86 SER A CA 1
ATOM 648 C C . SER A 1 86 ? -7.245 -8.051 10.233 1.00 98.06 86 SER A C 1
ATOM 650 O O . SER A 1 86 ? -6.330 -7.238 10.108 1.00 98.06 86 SER A O 1
ATOM 652 N N . PHE A 1 87 ? -8.224 -7.897 11.122 1.00 96.88 87 PHE A N 1
ATOM 653 C CA . PHE A 1 87 ? -8.311 -6.843 12.130 1.00 96.88 87 PHE A CA 1
ATOM 654 C C . PHE A 1 87 ? -8.397 -7.496 13.512 1.00 96.88 87 PHE A C 1
ATOM 656 O O . PHE A 1 87 ? -9.234 -8.372 13.727 1.00 96.88 87 PHE A O 1
ATOM 663 N N . GLU A 1 88 ? -7.502 -7.126 14.433 1.00 96.06 88 GLU A N 1
ATOM 664 C CA . GLU A 1 88 ? -7.422 -7.723 15.783 1.00 96.06 88 GLU A CA 1
ATOM 665 C C . GLU A 1 88 ? -7.378 -9.268 15.774 1.00 96.06 88 GLU A C 1
ATOM 667 O O . GLU A 1 88 ? -8.013 -9.947 16.581 1.00 96.06 88 GLU A O 1
ATOM 672 N N . GLY A 1 89 ? -6.650 -9.841 14.809 1.00 96.00 89 GLY A N 1
ATOM 673 C CA . GLY A 1 89 ? -6.512 -11.291 14.638 1.00 96.00 89 GLY 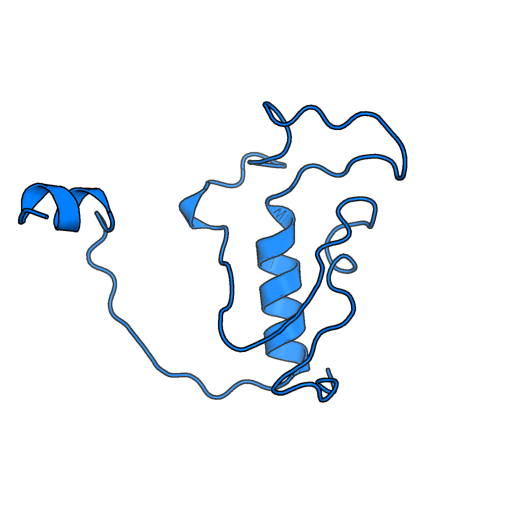A CA 1
ATOM 674 C C . GLY A 1 89 ? -7.742 -11.996 14.055 1.00 96.00 89 GLY A C 1
ATOM 675 O O . GLY A 1 89 ? -7.730 -13.218 13.919 1.00 96.00 89 GLY A O 1
ATOM 676 N N . LYS A 1 90 ? -8.797 -11.260 13.689 1.00 97.06 90 LYS A N 1
ATOM 677 C CA . LYS A 1 90 ? -9.989 -11.801 13.024 1.00 97.06 90 LYS A CA 1
ATOM 678 C C . LYS A 1 90 ? -9.948 -11.482 11.539 1.00 97.06 90 LYS A C 1
ATOM 680 O O . LYS A 1 90 ? -9.675 -10.346 11.160 1.00 97.06 90 LYS A O 1
ATOM 685 N N . ALA A 1 91 ? -10.235 -12.479 10.707 1.00 97.06 91 ALA A N 1
ATOM 686 C CA . ALA A 1 91 ? -10.351 -12.278 9.269 1.00 97.06 91 ALA A CA 1
ATOM 687 C C . ALA A 1 91 ? -11.425 -11.222 8.967 1.00 97.06 91 ALA A C 1
ATOM 689 O O . ALA A 1 91 ? -12.506 -11.248 9.560 1.00 97.06 91 ALA A O 1
ATOM 690 N N . ILE A 1 92 ? -11.108 -10.298 8.063 1.00 94.50 92 ILE A N 1
ATOM 691 C CA . ILE A 1 92 ? -12.087 -9.351 7.531 1.00 94.50 92 ILE A CA 1
ATOM 692 C C . ILE A 1 92 ? -12.846 -10.061 6.413 1.00 94.50 92 ILE A C 1
ATOM 694 O O . ILE A 1 92 ? -12.221 -10.619 5.513 1.00 94.50 92 ILE A O 1
ATOM 698 N N . ASP A 1 93 ? -14.174 -10.036 6.479 1.00 88.44 93 ASP A N 1
ATOM 699 C CA . ASP A 1 93 ? -15.034 -10.469 5.377 1.00 88.44 93 ASP A CA 1
ATOM 700 C C . ASP A 1 93 ? -15.007 -9.392 4.281 1.00 88.44 93 ASP A C 1
ATOM 702 O O . ASP A 1 93 ? -15.373 -8.250 4.587 1.00 88.44 93 ASP A O 1
ATOM 706 N N . PRO A 1 94 ? -14.507 -9.690 3.066 1.00 77.62 94 PRO A N 1
ATOM 707 C CA . PRO A 1 94 ? -14.529 -8.751 1.954 1.00 77.62 94 PRO A CA 1
ATOM 708 C C . PRO A 1 94 ? -15.974 -8.463 1.513 1.00 77.62 94 PRO A C 1
ATOM 710 O O . PRO A 1 94 ? -16.581 -9.326 0.847 1.00 77.62 94 PRO A O 1
#

pLDDT: mean 94.32, std 4.92, range [77.62, 98.44]